Protein AF-A0A9P5YZ44-F1 (afdb_monomer)

Structure (mmCIF, N/CA/C/O backbone):
data_AF-A0A9P5YZ44-F1
#
_entry.id   AF-A0A9P5YZ44-F1
#
loop_
_atom_site.group_PDB
_atom_site.id
_atom_site.type_symbol
_atom_site.label_atom_id
_atom_site.label_alt_id
_atom_site.label_comp_id
_atom_site.label_asym_id
_atom_site.label_entity_id
_atom_site.label_seq_id
_atom_site.pdbx_PDB_ins_code
_atom_site.Cartn_x
_atom_site.Cartn_y
_atom_site.Cartn_z
_atom_site.occupancy
_atom_site.B_iso_or_equiv
_atom_site.auth_seq_id
_atom_site.auth_comp_id
_atom_site.auth_asym_id
_atom_site.auth_atom_id
_atom_site.pdbx_PDB_model_num
ATOM 1 N N . MET A 1 1 ? -18.636 -29.429 44.442 1.00 37.25 1 MET A N 1
ATOM 2 C CA . MET A 1 1 ? -18.149 -28.883 43.157 1.00 37.25 1 MET A CA 1
ATOM 3 C C . MET A 1 1 ? -18.691 -27.466 43.066 1.00 37.25 1 MET A C 1
ATOM 5 O O . MET A 1 1 ? -19.845 -27.295 42.710 1.00 37.25 1 MET A O 1
ATOM 9 N N . SER A 1 2 ? -17.924 -26.499 43.577 1.00 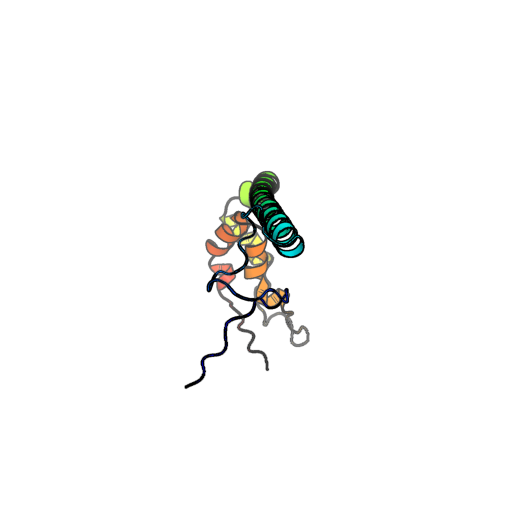36.66 2 SER A N 1
ATOM 10 C CA . SER A 1 2 ? -18.326 -25.092 43.701 1.00 36.66 2 SER A CA 1
ATOM 11 C C . SER A 1 2 ? -17.909 -24.370 42.426 1.00 36.66 2 SER A C 1
ATOM 13 O O . SER A 1 2 ? -16.717 -24.291 42.140 1.00 36.66 2 SER A O 1
ATOM 15 N N . SER A 1 3 ? -18.877 -23.933 41.629 1.00 44.56 3 SER A N 1
ATOM 16 C CA . SER A 1 3 ? -18.642 -23.128 40.433 1.00 44.56 3 SER A CA 1
ATOM 17 C C . SER A 1 3 ? -18.850 -21.665 40.808 1.00 44.56 3 SER A C 1
ATOM 19 O O . SER A 1 3 ? -19.977 -21.257 41.077 1.00 44.56 3 SER A O 1
ATOM 21 N N . ASP A 1 4 ? -17.757 -20.905 40.878 1.00 41.19 4 ASP A N 1
ATOM 22 C CA . ASP A 1 4 ? -17.783 -19.468 41.162 1.00 41.19 4 ASP A CA 1
ATOM 23 C C . ASP A 1 4 ? -18.541 -18.689 40.066 1.00 41.19 4 ASP A C 1
ATOM 25 O O . ASP A 1 4 ? -18.327 -18.946 38.874 1.00 41.19 4 ASP A O 1
ATOM 29 N N . PRO A 1 5 ? -19.403 -17.717 40.427 1.00 50.06 5 PRO A N 1
ATOM 30 C CA . PRO A 1 5 ? -20.145 -16.918 39.458 1.00 50.06 5 PRO A CA 1
ATOM 31 C C . PRO A 1 5 ? -19.220 -15.954 38.699 1.00 50.06 5 PRO A C 1
ATOM 33 O O . PRO A 1 5 ? -18.375 -15.265 39.278 1.00 50.06 5 PRO A O 1
ATOM 36 N N . LYS A 1 6 ? -19.395 -15.887 37.373 1.00 49.69 6 LYS A N 1
ATOM 37 C CA . LYS A 1 6 ? -18.627 -15.020 36.467 1.00 49.69 6 LYS A CA 1
ATOM 38 C C . LYS A 1 6 ? -18.996 -13.551 36.694 1.00 49.69 6 LYS A C 1
ATOM 40 O O . LYS A 1 6 ? -19.921 -13.022 36.091 1.00 49.69 6 LYS A O 1
ATOM 45 N N . ARG A 1 7 ? -18.250 -12.882 37.570 1.00 52.47 7 ARG A N 1
ATOM 46 C CA . ARG A 1 7 ? -18.376 -11.445 37.852 1.00 52.47 7 ARG A CA 1
ATOM 47 C C . ARG A 1 7 ? -17.869 -10.605 36.674 1.00 52.47 7 ARG A C 1
ATOM 49 O O . ARG A 1 7 ? -16.832 -10.920 36.087 1.00 52.47 7 ARG A O 1
ATOM 56 N N . CYS A 1 8 ? -18.553 -9.505 36.354 1.00 52.59 8 CYS A N 1
ATOM 57 C CA . CYS A 1 8 ? -18.011 -8.498 35.441 1.00 52.59 8 CYS A CA 1
ATOM 58 C C . CYS A 1 8 ? -16.738 -7.899 36.058 1.00 52.59 8 CYS A C 1
ATOM 60 O O . CYS A 1 8 ? -16.745 -7.453 37.202 1.00 52.59 8 CYS A O 1
ATOM 62 N N . ARG A 1 9 ? -15.637 -7.874 35.299 1.00 52.72 9 ARG A N 1
ATOM 63 C CA . ARG A 1 9 ? -14.303 -7.488 35.796 1.00 52.72 9 ARG A CA 1
ATOM 64 C C . ARG A 1 9 ? -14.195 -6.019 36.243 1.00 52.72 9 ARG A C 1
ATOM 66 O O . ARG A 1 9 ? -13.184 -5.652 36.830 1.00 52.72 9 ARG A O 1
ATOM 73 N N . TYR A 1 10 ? -15.207 -5.198 35.949 1.00 55.12 10 TYR A N 1
ATOM 74 C CA . TYR A 1 10 ? -15.179 -3.741 36.110 1.00 55.12 10 TYR A CA 1
ATOM 75 C C . TYR A 1 10 ? -16.322 -3.167 36.971 1.00 55.12 10 TYR A C 1
ATOM 77 O O . TYR A 1 10 ? -16.360 -1.953 37.161 1.00 55.12 10 TYR A O 1
ATOM 85 N N . CYS A 1 11 ? -17.241 -3.985 37.509 1.00 56.12 11 CYS A N 1
ATOM 86 C CA . CYS A 1 11 ? -18.248 -3.509 38.468 1.00 56.12 11 CYS A CA 1
ATOM 87 C C . CYS A 1 11 ? -18.614 -4.553 39.543 1.00 56.12 11 CYS A C 1
ATOM 89 O O . CYS A 1 11 ? -18.762 -5.741 39.260 1.00 56.12 11 CYS A O 1
ATOM 91 N N . ASP A 1 12 ? -18.800 -4.092 40.783 1.00 50.44 12 ASP A N 1
ATOM 92 C CA . ASP A 1 12 ? -19.300 -4.874 41.924 1.00 50.44 12 ASP A CA 1
ATOM 93 C C . ASP A 1 12 ? -20.847 -4.969 41.917 1.00 50.44 12 ASP A C 1
ATOM 95 O O . ASP A 1 12 ? -21.505 -4.578 42.877 1.00 50.44 12 ASP A O 1
ATOM 99 N N . TYR A 1 13 ? -21.461 -5.474 40.842 1.00 43.66 13 TYR A N 1
ATOM 100 C CA . TYR A 1 13 ? -22.917 -5.711 40.787 1.00 43.66 13 TYR A CA 1
ATOM 101 C C . TYR A 1 13 ? -23.247 -7.183 41.130 1.00 43.66 13 TYR A C 1
ATOM 103 O O . TYR A 1 13 ? -22.650 -8.071 40.514 1.00 43.66 13 TYR A O 1
ATOM 111 N N . PRO A 1 14 ? -24.140 -7.495 42.095 1.00 50.59 14 PRO A N 1
ATOM 112 C CA . PRO A 1 14 ? -24.625 -8.859 42.344 1.00 50.59 14 PRO A CA 1
ATOM 113 C C . PRO A 1 14 ? -26.110 -9.016 41.888 1.00 50.59 14 PRO A C 1
ATOM 115 O O . PRO A 1 14 ? -26.744 -8.025 41.543 1.00 50.59 14 PRO A O 1
ATOM 118 N N . PRO A 1 15 ? -26.707 -10.225 41.872 1.00 52.78 15 PRO A N 1
ATOM 119 C CA . PRO A 1 15 ? -26.599 -11.187 40.777 1.00 52.78 15 PRO A CA 1
ATOM 120 C C . PRO A 1 15 ? -27.962 -11.874 40.529 1.00 52.78 15 PRO A C 1
ATOM 122 O O . PRO A 1 15 ? -28.190 -12.982 41.005 1.00 52.78 15 PRO A O 1
ATOM 125 N N . GLU A 1 16 ? -28.891 -11.246 39.814 1.00 44.50 16 GLU A N 1
ATOM 126 C CA . GLU A 1 16 ? -30.112 -11.936 39.367 1.00 44.50 16 GLU A CA 1
ATOM 127 C C . GLU A 1 16 ? -30.010 -12.226 37.873 1.00 44.50 16 GLU A C 1
ATOM 129 O O . GLU A 1 16 ? -30.616 -11.571 37.032 1.00 44.50 16 GLU A O 1
ATOM 134 N N . GLY A 1 17 ? -29.177 -13.214 37.548 1.00 49.84 17 GLY A N 1
ATOM 135 C CA . GLY A 1 17 ? -29.036 -13.736 36.194 1.00 49.84 17 GLY A CA 1
ATOM 136 C C . GLY A 1 17 ? -27.619 -13.614 35.647 1.00 49.84 17 GLY A C 1
ATOM 137 O O . GLY A 1 17 ? -26.920 -12.629 35.856 1.00 49.84 17 GLY A O 1
ATOM 138 N N . ASP A 1 18 ? -27.212 -14.646 34.915 1.00 47.16 18 ASP A N 1
ATOM 139 C CA . ASP A 1 18 ? -25.918 -14.837 34.240 1.00 47.16 18 ASP A CA 1
ATOM 140 C C . ASP A 1 18 ? -25.634 -13.820 33.106 1.00 47.16 18 ASP A C 1
ATOM 142 O O . ASP A 1 18 ? -24.875 -14.078 32.169 1.00 47.16 18 ASP A O 1
ATOM 146 N N . THR A 1 19 ? -26.276 -12.656 33.128 1.00 55.78 19 THR A N 1
ATOM 147 C CA . THR A 1 19 ? -26.215 -11.682 32.046 1.00 55.78 19 THR A CA 1
ATOM 148 C C . THR A 1 19 ? -25.087 -10.692 32.290 1.00 55.78 19 THR A C 1
ATOM 150 O O . THR A 1 19 ? -25.140 -9.861 33.197 1.00 55.78 19 THR A O 1
ATOM 153 N N . LEU A 1 20 ? -24.060 -10.765 31.438 1.00 61.66 20 LEU A N 1
ATOM 154 C CA . LEU A 1 20 ? -23.109 -9.675 31.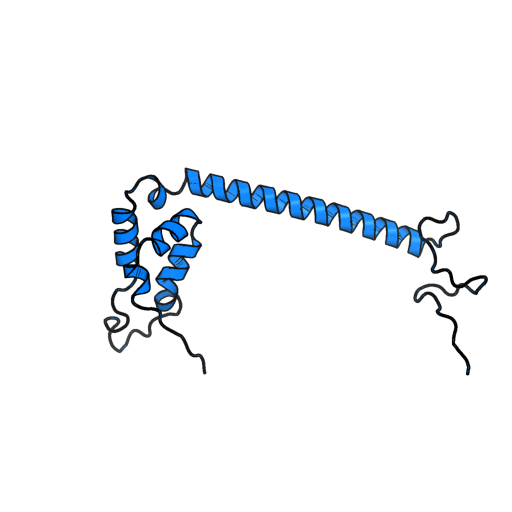216 1.00 61.66 20 LEU A CA 1
ATOM 155 C C . LEU A 1 20 ? -23.882 -8.350 31.083 1.00 61.66 20 LEU A C 1
ATOM 157 O O . LEU A 1 20 ? -24.908 -8.314 30.405 1.00 61.66 20 LEU A O 1
ATOM 161 N N . CYS A 1 21 ? -23.391 -7.275 31.712 1.00 69.69 21 CYS A N 1
ATOM 162 C CA . CYS A 1 21 ? -23.973 -5.936 31.576 1.00 69.69 21 CYS A CA 1
ATOM 163 C C . CYS A 1 21 ? -24.096 -5.591 30.083 1.00 69.69 21 CYS A C 1
ATOM 165 O O . CYS A 1 21 ? -23.079 -5.470 29.396 1.00 69.69 21 CYS A O 1
ATOM 167 N N . ASN A 1 22 ? -25.327 -5.490 29.576 1.00 77.44 22 ASN A N 1
ATOM 168 C CA . ASN A 1 22 ? -25.582 -5.179 28.177 1.00 77.44 22 ASN A CA 1
ATOM 169 C C . ASN A 1 22 ? -25.593 -3.654 27.996 1.00 77.44 22 ASN A C 1
ATOM 171 O O . ASN A 1 22 ? -26.517 -3.016 28.491 1.00 77.44 22 ASN A O 1
ATOM 175 N N . PRO A 1 23 ? -24.632 -3.049 27.280 1.00 76.00 23 PRO A N 1
ATOM 176 C CA . PRO A 1 23 ? -24.545 -1.595 27.143 1.00 76.00 23 PRO A CA 1
ATOM 177 C C . PRO A 1 23 ? -25.720 -0.958 26.385 1.00 76.00 23 PRO A C 1
ATOM 179 O O . PRO A 1 23 ? -25.895 0.253 26.470 1.00 76.00 23 PRO A O 1
ATOM 182 N N . THR A 1 24 ? -26.542 -1.743 25.677 1.00 77.62 24 THR A N 1
ATOM 183 C CA . THR A 1 24 ? -27.768 -1.243 25.030 1.00 77.62 24 THR A CA 1
ATOM 184 C C . THR A 1 24 ? -28.975 -1.184 25.973 1.00 77.62 24 THR A C 1
ATOM 186 O O . THR A 1 24 ? -30.036 -0.716 25.568 1.00 77.62 24 THR A O 1
ATOM 189 N N . ASP A 1 25 ? -28.856 -1.696 27.201 1.00 80.19 25 ASP A N 1
ATOM 190 C CA . ASP A 1 25 ? -29.918 -1.650 28.208 1.00 80.19 25 ASP A CA 1
ATOM 191 C C . ASP A 1 25 ? -30.012 -0.240 28.836 1.00 80.19 25 ASP A C 1
ATOM 193 O O . ASP A 1 25 ? -28.984 0.330 29.227 1.00 80.19 25 ASP A O 1
ATOM 197 N N . PRO A 1 26 ? -31.219 0.340 28.993 1.00 75.25 26 PRO A N 1
ATOM 198 C CA . PRO A 1 26 ? -31.418 1.581 29.744 1.00 75.25 26 PRO A CA 1
ATOM 199 C C . PRO A 1 26 ? -30.767 1.583 31.138 1.00 75.25 26 PRO A C 1
ATOM 201 O O . PRO A 1 26 ? -30.243 2.617 31.563 1.00 75.25 26 PRO A O 1
ATOM 204 N N . ASN A 1 27 ? -30.736 0.431 31.814 1.00 75.44 27 ASN A N 1
ATOM 205 C CA . ASN A 1 27 ? -30.178 0.242 33.155 1.00 75.44 27 ASN A CA 1
ATOM 206 C C . ASN A 1 27 ? -28.684 -0.119 33.164 1.00 75.44 27 ASN A C 1
ATOM 208 O O . ASN A 1 27 ? -28.126 -0.384 34.231 1.00 75.44 27 ASN A O 1
ATOM 212 N N . ALA A 1 28 ? -28.013 -0.130 32.008 1.00 75.31 28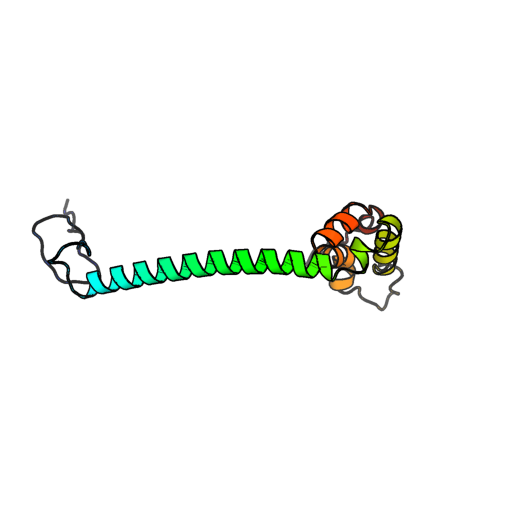 ALA A N 1
ATOM 213 C CA . ALA A 1 28 ? -26.581 -0.390 31.957 1.00 75.31 28 ALA A CA 1
ATOM 214 C C . ALA A 1 28 ? -25.795 0.672 32.738 1.00 75.31 28 ALA A C 1
ATOM 216 O O . ALA A 1 28 ? -26.144 1.859 32.748 1.00 75.31 28 ALA A O 1
ATOM 217 N N . CYS A 1 29 ? -24.710 0.246 33.385 1.00 81.06 29 CYS A N 1
ATOM 218 C CA . CYS A 1 29 ? -23.860 1.169 34.122 1.00 81.06 29 CYS A CA 1
ATOM 219 C C . CYS A 1 29 ? -23.125 2.124 33.169 1.00 81.06 29 CYS A C 1
ATOM 221 O O . CYS A 1 29 ? -22.756 1.762 32.048 1.00 81.06 29 CYS A O 1
ATOM 223 N N . GLU A 1 30 ? -22.872 3.340 33.650 1.00 84.00 30 GLU A N 1
ATOM 224 C CA . GLU A 1 30 ? -22.240 4.410 32.874 1.00 84.00 30 GLU A CA 1
ATOM 225 C C . GLU A 1 30 ? -20.911 3.997 32.204 1.00 84.00 30 GLU A C 1
ATOM 227 O O . GLU A 1 30 ? -20.732 4.278 31.018 1.00 84.00 30 GLU A O 1
ATOM 232 N N . PRO A 1 31 ? -19.990 3.260 32.866 1.00 84.00 31 PRO A N 1
ATOM 233 C CA . PRO A 1 31 ? -18.753 2.822 32.219 1.00 84.00 31 PRO A CA 1
ATOM 234 C C . PRO A 1 31 ? -18.975 1.871 31.036 1.00 84.00 31 PRO A C 1
ATOM 236 O O . PRO A 1 31 ? -18.252 1.964 30.047 1.00 84.00 31 PRO A O 1
ATOM 239 N N . CYS A 1 32 ? -19.962 0.968 31.112 1.00 82.50 32 CYS A N 1
ATOM 240 C CA . CYS A 1 32 ? -20.276 0.046 30.017 1.00 82.50 32 CYS A CA 1
ATOM 241 C C . CYS A 1 32 ? -20.896 0.782 28.825 1.00 82.50 32 CYS A C 1
ATOM 243 O O . CYS A 1 32 ? -20.522 0.492 27.690 1.00 82.50 32 CYS A O 1
ATOM 245 N N . LYS A 1 33 ? -21.782 1.757 29.074 1.00 85.81 33 LYS A N 1
ATOM 246 C CA . LYS A 1 33 ? -22.341 2.626 28.025 1.00 85.81 33 LYS A CA 1
ATOM 247 C C . LYS A 1 33 ? -21.236 3.405 27.315 1.00 85.81 33 LYS A C 1
ATOM 249 O O . LYS A 1 33 ? -21.087 3.301 26.102 1.00 85.81 33 LYS A O 1
ATOM 254 N N . ARG A 1 34 ? -20.374 4.071 28.087 1.00 90.31 34 ARG A N 1
ATOM 255 C CA . ARG A 1 34 ? -19.255 4.849 27.547 1.00 90.31 34 ARG A CA 1
ATOM 256 C C . ARG A 1 34 ? -18.239 3.993 26.790 1.00 90.31 34 ARG A C 1
ATOM 258 O O . ARG A 1 34 ? -17.705 4.430 25.775 1.00 90.31 34 ARG A O 1
ATOM 265 N N . LEU A 1 35 ? -17.951 2.780 27.268 1.00 87.50 35 LEU A N 1
ATOM 266 C CA . LEU A 1 35 ? -17.063 1.860 26.557 1.00 87.50 35 LEU A CA 1
ATOM 267 C C . LEU A 1 35 ? -17.660 1.459 25.203 1.00 87.50 35 LEU A C 1
ATOM 269 O O . LEU A 1 35 ? -16.952 1.509 24.204 1.00 87.50 35 LEU A O 1
ATOM 273 N N . PHE A 1 36 ? -18.950 1.122 25.163 1.00 89.56 36 PHE A N 1
ATOM 274 C CA . PHE A 1 36 ? -19.648 0.779 23.924 1.00 89.56 36 PHE A CA 1
ATOM 275 C C . PHE A 1 36 ? -19.647 1.936 22.916 1.00 89.56 36 PHE A C 1
ATOM 277 O O . PHE A 1 36 ? -19.389 1.719 21.733 1.00 89.56 36 PHE A O 1
ATOM 284 N N . GLU A 1 37 ? -19.871 3.165 23.382 1.00 93.62 37 GLU A N 1
ATOM 285 C CA . GLU A 1 37 ? -19.785 4.374 22.553 1.00 93.62 37 GLU A CA 1
ATOM 286 C C . GLU A 1 37 ? -18.381 4.562 21.961 1.00 93.62 37 GLU A C 1
ATOM 288 O O . GLU A 1 37 ? -18.238 4.727 20.750 1.00 93.62 37 GLU A O 1
ATOM 293 N N . ILE A 1 38 ? -17.332 4.459 22.787 1.00 96.19 38 ILE A N 1
ATOM 294 C CA . ILE A 1 38 ? -15.940 4.574 22.325 1.00 96.19 38 ILE A CA 1
ATOM 295 C C . ILE A 1 38 ? -15.589 3.443 21.352 1.00 96.19 38 ILE A C 1
ATOM 297 O O . ILE A 1 38 ? -14.912 3.673 20.353 1.00 96.19 38 ILE A O 1
ATOM 301 N N . GLU A 1 39 ? -16.028 2.210 21.605 1.00 95.12 39 GLU A N 1
ATOM 302 C CA . GLU A 1 39 ? -15.789 1.085 20.697 1.00 95.12 39 GLU A CA 1
ATOM 303 C C . GLU A 1 39 ? -16.478 1.284 19.341 1.00 95.12 39 GLU A C 1
ATOM 305 O O . GLU A 1 39 ? -15.893 0.957 18.301 1.00 95.12 39 GLU A O 1
ATOM 310 N N . ALA A 1 40 ? -17.687 1.854 19.336 1.00 96.19 40 ALA A N 1
ATOM 311 C CA . ALA A 1 40 ? -18.391 2.226 18.116 1.00 96.19 40 ALA A CA 1
ATOM 312 C C . ALA A 1 40 ? -17.633 3.316 17.339 1.00 96.19 40 ALA A C 1
ATOM 314 O O . ALA A 1 40 ? -17.399 3.152 16.139 1.00 96.19 40 ALA A O 1
ATOM 315 N N . GLU A 1 41 ? -17.161 4.362 18.021 1.00 98.12 41 GLU A N 1
ATOM 316 C CA . GLU A 1 41 ? -16.359 5.432 17.416 1.00 98.12 41 GLU A CA 1
ATOM 317 C C . GLU A 1 41 ? -15.030 4.896 16.852 1.00 98.12 41 GLU A C 1
ATOM 319 O O . GLU A 1 41 ? -14.672 5.147 15.700 1.00 98.12 41 GLU A O 1
ATOM 324 N N . VAL A 1 42 ? -14.313 4.065 17.617 1.00 98.25 42 VAL A N 1
ATOM 325 C CA . VAL A 1 42 ? -13.073 3.411 17.170 1.00 98.25 42 VAL A CA 1
ATOM 326 C C . VAL A 1 42 ? -13.320 2.574 15.918 1.00 98.25 42 VAL A C 1
ATOM 328 O O . VAL A 1 42 ? -12.485 2.558 15.007 1.00 98.25 42 VAL A O 1
ATOM 331 N N . LYS A 1 43 ? -14.449 1.863 15.850 1.00 98.19 43 LYS A N 1
ATOM 332 C CA . LYS A 1 43 ? -14.824 1.081 14.670 1.00 98.19 4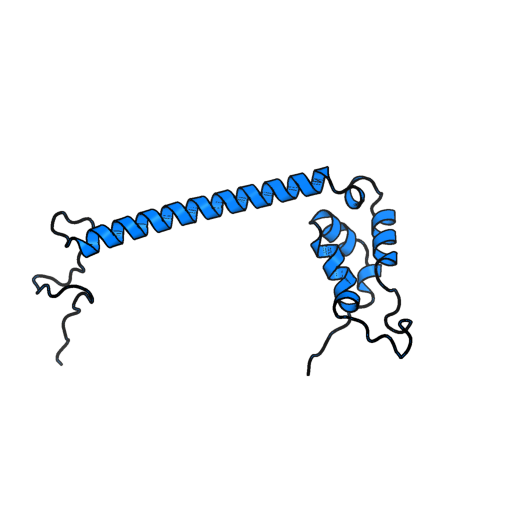3 LYS A CA 1
ATOM 333 C C . LYS A 1 43 ? -15.046 1.983 13.455 1.00 98.19 43 LYS A C 1
ATOM 335 O O . LYS A 1 43 ? -14.510 1.679 12.390 1.00 98.19 43 LYS A O 1
ATOM 340 N N . GLU A 1 44 ? -15.775 3.083 13.608 1.00 98.44 44 GLU A N 1
ATOM 341 C CA . GLU A 1 44 ? -16.038 4.040 12.528 1.00 98.44 44 GLU A CA 1
ATOM 342 C C . GLU A 1 44 ? -14.752 4.702 12.009 1.00 98.44 44 GLU A C 1
ATOM 344 O O . GLU A 1 44 ? -14.497 4.726 10.800 1.00 98.44 44 GLU A O 1
ATOM 349 N N . ILE A 1 45 ? -13.877 5.153 12.913 1.00 98.56 45 ILE A N 1
A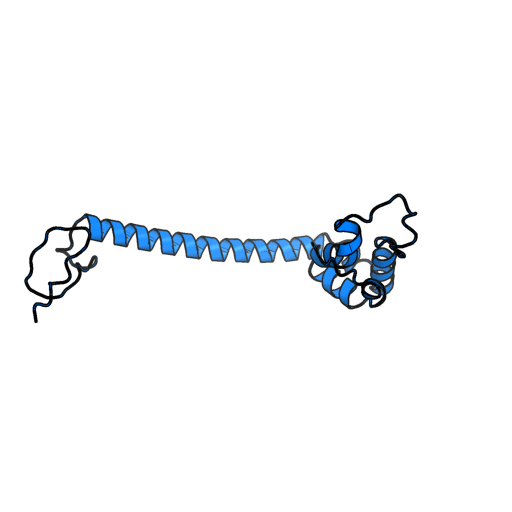TOM 350 C CA . ILE A 1 45 ? -12.576 5.733 12.553 1.00 98.56 45 ILE A CA 1
ATOM 351 C C . ILE A 1 45 ? -11.726 4.714 11.789 1.00 98.56 45 ILE A C 1
ATOM 353 O O . ILE A 1 45 ? -11.116 5.047 10.771 1.00 98.56 45 ILE A O 1
ATOM 357 N N . ARG A 1 46 ? -11.696 3.451 12.235 1.00 98.44 46 ARG A N 1
ATOM 358 C CA . ARG A 1 46 ? -10.965 2.380 11.538 1.00 98.44 46 ARG A CA 1
ATOM 359 C C . ARG A 1 46 ? -11.505 2.134 10.133 1.00 98.44 46 ARG A C 1
ATOM 361 O O . ARG A 1 46 ? -10.705 1.955 9.218 1.00 98.44 46 ARG A O 1
ATOM 368 N N . MET A 1 47 ? -12.826 2.139 9.947 1.00 98.38 47 MET A N 1
ATOM 369 C CA . MET A 1 47 ? -13.436 2.006 8.618 1.00 98.38 47 MET A CA 1
ATOM 370 C C . MET A 1 47 ? -13.027 3.168 7.709 1.00 98.38 47 MET A C 1
ATOM 372 O O . MET A 1 47 ? -12.517 2.943 6.613 1.00 98.38 47 MET A O 1
ATOM 376 N N . THR A 1 48 ? -13.132 4.397 8.214 1.00 98.44 48 THR A N 1
ATOM 377 C CA . THR A 1 48 ? -12.717 5.608 7.494 1.00 98.44 48 THR A CA 1
ATOM 378 C C . THR A 1 48 ? -11.240 5.555 7.097 1.00 98.44 48 THR A C 1
ATOM 380 O O . THR A 1 48 ? -10.879 5.894 5.970 1.00 98.44 48 THR A O 1
ATOM 383 N N . LEU A 1 49 ? -10.369 5.090 7.999 1.00 98.56 49 LEU A N 1
ATOM 384 C CA . LEU A 1 49 ? -8.942 4.927 7.731 1.00 98.56 49 LEU A CA 1
ATOM 385 C C . LEU A 1 49 ? -8.683 3.914 6.608 1.00 98.56 49 LEU A C 1
ATOM 387 O O . LEU A 1 49 ? -7.868 4.182 5.727 1.00 98.56 49 LEU A O 1
ATOM 391 N N . VAL A 1 50 ? -9.379 2.772 6.617 1.00 98.50 50 VAL A N 1
ATOM 392 C CA . VAL A 1 50 ? -9.272 1.758 5.555 1.00 98.50 50 VAL A CA 1
ATOM 393 C C . VAL A 1 50 ? -9.679 2.340 4.202 1.00 98.50 50 VAL A C 1
ATOM 395 O O . VAL A 1 50 ? -8.966 2.147 3.213 1.00 98.50 50 VAL A O 1
ATOM 398 N N . ASP A 1 51 ? -10.781 3.084 4.152 1.00 98.38 51 ASP A N 1
ATOM 399 C CA . ASP A 1 51 ? -11.261 3.699 2.915 1.00 98.38 51 ASP A CA 1
ATOM 400 C C . ASP A 1 51 ? -10.292 4.765 2.395 1.00 98.38 51 ASP A C 1
ATOM 402 O O . ASP A 1 51 ? -9.960 4.782 1.206 1.00 98.38 51 ASP A O 1
ATOM 406 N N . LYS A 1 52 ? -9.757 5.607 3.287 1.00 98.38 52 LYS A N 1
ATOM 407 C CA . LYS A 1 52 ? -8.763 6.623 2.922 1.00 98.38 52 LYS A CA 1
ATOM 408 C C . LYS A 1 52 ? -7.438 6.018 2.483 1.00 98.38 52 LYS A C 1
ATOM 410 O O . LYS A 1 52 ? -6.839 6.515 1.530 1.00 98.38 52 LYS A O 1
ATOM 415 N N . GLU A 1 53 ? -6.993 4.925 3.097 1.00 98.31 53 GLU A N 1
ATOM 416 C CA . GLU A 1 53 ? -5.793 4.226 2.636 1.00 98.31 53 GLU A CA 1
ATOM 417 C C . GLU A 1 53 ? -6.024 3.596 1.256 1.00 98.31 53 GLU A C 1
ATOM 419 O O . GLU A 1 53 ? -5.159 3.695 0.387 1.00 98.31 53 GLU A O 1
ATOM 424 N N . ARG A 1 54 ? -7.209 3.031 0.991 1.00 97.69 54 ARG A N 1
ATOM 425 C CA . ARG A 1 54 ? -7.566 2.532 -0.347 1.00 97.69 54 ARG A CA 1
ATOM 426 C C . ARG A 1 54 ? -7.546 3.648 -1.392 1.00 97.69 54 ARG A C 1
ATOM 428 O O . ARG A 1 54 ? -6.962 3.474 -2.462 1.00 97.69 54 ARG A O 1
ATOM 435 N N . GLU A 1 55 ? -8.155 4.791 -1.084 1.00 97.94 55 GLU A N 1
ATOM 436 C CA . GLU A 1 55 ? -8.148 5.976 -1.949 1.00 97.94 55 GLU A CA 1
ATOM 437 C C . GLU A 1 55 ? -6.714 6.447 -2.227 1.00 97.94 55 GLU A C 1
ATOM 439 O O . GLU A 1 55 ? -6.328 6.647 -3.381 1.00 97.94 55 GLU A O 1
ATOM 444 N N . ARG A 1 56 ? -5.880 6.517 -1.185 1.00 97.31 56 ARG A N 1
ATOM 445 C CA . ARG A 1 56 ? -4.462 6.862 -1.294 1.00 97.31 56 ARG A CA 1
ATOM 446 C C . ARG A 1 56 ? -3.697 5.907 -2.207 1.00 97.31 56 ARG A C 1
ATOM 448 O O . ARG A 1 56 ? -2.921 6.372 -3.041 1.00 97.31 56 ARG A O 1
ATOM 455 N N . GLN A 1 57 ? -3.884 4.594 -2.072 1.00 93.56 57 GLN A N 1
ATOM 456 C CA . GLN A 1 57 ? -3.208 3.612 -2.930 1.00 93.56 57 GLN A CA 1
ATOM 457 C C . GLN A 1 57 ? -3.629 3.757 -4.397 1.00 93.56 57 GLN A C 1
ATOM 459 O O . GLN A 1 57 ? -2.778 3.738 -5.287 1.00 93.56 57 GLN A O 1
ATOM 464 N N . LYS A 1 58 ? -4.921 3.991 -4.654 1.00 94.00 58 LYS A N 1
ATOM 465 C CA . LYS A 1 58 ? -5.428 4.262 -6.005 1.00 94.00 58 LYS A CA 1
ATOM 466 C C . LYS A 1 58 ? -4.782 5.512 -6.608 1.00 94.00 58 LYS A C 1
ATOM 468 O O . LYS A 1 58 ? -4.279 5.456 -7.727 1.00 94.00 58 LYS A O 1
ATOM 473 N N . LEU A 1 59 ? -4.747 6.614 -5.859 1.00 95.00 59 LEU A N 1
ATOM 474 C CA . LEU A 1 59 ? -4.131 7.864 -6.311 1.00 95.00 59 LEU A CA 1
ATOM 475 C C . LEU A 1 59 ? -2.633 7.700 -6.576 1.00 95.00 59 LEU A C 1
ATOM 477 O O . LEU A 1 59 ? -2.133 8.197 -7.579 1.00 95.00 59 LEU A O 1
ATOM 481 N N . LYS A 1 60 ? -1.912 6.948 -5.737 1.00 90.38 60 LYS A N 1
ATOM 482 C CA . LYS A 1 60 ? -0.501 6.626 -5.989 1.00 90.38 60 LYS A CA 1
ATOM 483 C C . LYS A 1 60 ? -0.289 5.873 -7.302 1.00 90.38 60 LYS A C 1
ATOM 485 O O . LYS A 1 60 ? 0.666 6.185 -8.005 1.00 90.38 60 LYS A O 1
ATOM 490 N N . SER A 1 61 ? -1.162 4.921 -7.645 1.00 86.19 61 SER A N 1
ATOM 491 C CA . SER A 1 61 ? -1.098 4.235 -8.947 1.00 86.19 61 SER A CA 1
ATOM 492 C C . SER A 1 61 ? -1.254 5.223 -10.098 1.00 86.19 61 SER A C 1
ATOM 494 O O . SER A 1 61 ? -0.434 5.230 -11.006 1.00 86.19 61 SER A O 1
ATOM 496 N N . GLN A 1 62 ? -2.235 6.123 -10.011 1.00 88.62 62 GLN A N 1
ATOM 497 C CA . GLN A 1 62 ? -2.482 7.137 -11.041 1.00 88.62 62 GLN A CA 1
ATOM 498 C C . GLN A 1 62 ? -1.313 8.118 -11.183 1.00 88.62 62 GLN A C 1
ATOM 500 O O . GLN A 1 62 ? -0.909 8.444 -12.297 1.00 88.62 62 GLN A O 1
ATOM 505 N N . VAL A 1 63 ? -0.729 8.555 -10.063 1.00 88.62 63 VAL A N 1
ATOM 506 C CA . VAL A 1 63 ? 0.487 9.380 -10.070 1.00 88.62 63 VAL A CA 1
ATOM 507 C C . VAL A 1 63 ? 1.624 8.626 -10.752 1.00 88.62 63 VAL A C 1
ATOM 509 O O . VAL A 1 63 ? 2.285 9.187 -11.621 1.00 88.62 63 VAL A O 1
ATOM 512 N N . ASN A 1 64 ? 1.833 7.351 -10.418 1.00 85.62 64 ASN A N 1
ATOM 513 C CA . ASN A 1 64 ? 2.853 6.537 -11.070 1.00 85.62 64 ASN A CA 1
ATOM 514 C C . ASN A 1 64 ? 2.595 6.406 -12.578 1.00 85.62 64 ASN A C 1
ATOM 516 O O . ASN A 1 64 ? 3.522 6.597 -13.352 1.00 85.62 64 ASN A O 1
ATOM 520 N N . GLU A 1 65 ? 1.361 6.159 -13.012 1.00 82.25 65 GLU A N 1
ATOM 521 C CA . GLU A 1 65 ? 1.004 6.069 -14.436 1.00 82.25 65 GLU A CA 1
ATOM 522 C C . GLU A 1 65 ? 1.277 7.380 -15.193 1.00 82.25 65 GLU A C 1
ATOM 524 O O . GLU A 1 65 ? 1.810 7.374 -16.301 1.00 82.25 65 GLU A O 1
ATOM 529 N N . GLN A 1 66 ? 0.964 8.527 -14.588 1.00 84.25 66 GLN A N 1
ATOM 530 C CA . GLN A 1 66 ? 1.188 9.833 -15.215 1.00 84.25 66 GLN A CA 1
ATOM 531 C C . GLN A 1 66 ? 2.663 10.257 -15.215 1.00 84.25 66 GLN A C 1
ATOM 533 O O . GLN A 1 66 ? 3.123 10.917 -16.152 1.00 84.25 66 GLN A O 1
ATOM 538 N N . HIS A 1 67 ? 3.411 9.902 -14.168 1.00 82.88 67 HIS A N 1
ATOM 539 C CA . HIS A 1 67 ? 4.782 10.366 -13.957 1.00 82.88 67 HIS A CA 1
ATOM 540 C C . HIS A 1 67 ? 5.865 9.342 -14.331 1.00 82.88 67 HIS A C 1
ATOM 542 O O . HIS A 1 67 ? 7.040 9.720 -14.392 1.00 82.88 67 HIS A O 1
ATOM 548 N N . ASP A 1 68 ? 5.521 8.087 -14.639 1.00 81.75 68 ASP A N 1
ATOM 549 C CA . ASP A 1 68 ? 6.481 7.069 -15.073 1.00 81.75 68 ASP A CA 1
ATOM 550 C C . ASP A 1 68 ? 6.913 7.290 -16.528 1.00 81.75 68 ASP A C 1
ATOM 552 O O . ASP A 1 68 ? 6.397 6.726 -17.496 1.00 81.75 68 ASP A O 1
ATOM 556 N N . LYS A 1 69 ? 7.923 8.146 -16.675 1.00 77.75 69 LYS A N 1
ATOM 557 C CA . LYS A 1 69 ? 8.543 8.458 -17.963 1.00 77.75 69 LYS A CA 1
ATOM 558 C C . LYS A 1 69 ? 9.281 7.266 -18.569 1.00 77.75 69 LYS A C 1
ATOM 560 O O . LYS A 1 69 ? 9.466 7.265 -19.780 1.00 77.75 69 LYS A O 1
ATOM 565 N N . LEU A 1 70 ? 9.719 6.293 -17.768 1.00 78.69 70 LEU A N 1
ATOM 566 C CA . LEU A 1 70 ? 10.508 5.162 -18.255 1.00 78.69 70 LEU A CA 1
ATOM 567 C C . LEU A 1 70 ? 9.603 4.011 -18.698 1.00 78.69 70 LEU A C 1
ATOM 569 O O . LEU A 1 70 ? 9.741 3.535 -19.820 1.00 78.69 70 LEU A O 1
ATOM 573 N N . GLY A 1 71 ? 8.633 3.613 -17.875 1.00 75.31 71 GLY A N 1
ATOM 574 C CA . GLY A 1 71 ? 7.770 2.468 -18.161 1.00 75.31 71 GLY A CA 1
ATOM 575 C C . 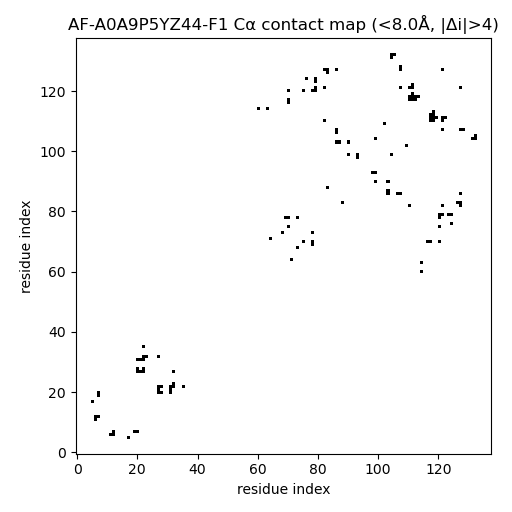GLY A 1 71 ? 6.674 2.713 -19.202 1.00 75.31 71 GLY A C 1
ATOM 576 O O . GLY A 1 71 ? 6.210 1.744 -19.814 1.00 75.31 71 GLY A O 1
ATOM 577 N N . HIS A 1 72 ? 6.266 3.971 -19.429 1.00 78.56 72 HIS A N 1
ATOM 578 C CA . HIS A 1 72 ? 5.228 4.315 -20.416 1.00 78.56 72 HIS A CA 1
ATOM 579 C C . HIS A 1 72 ? 5.748 4.904 -21.730 1.00 78.56 72 HIS A C 1
ATOM 581 O O . HIS A 1 72 ? 5.048 4.811 -22.735 1.00 78.56 72 HIS A O 1
ATOM 587 N N . ARG A 1 73 ? 6.936 5.525 -21.758 1.00 84.12 73 ARG A N 1
ATOM 588 C CA . ARG A 1 73 ? 7.432 6.210 -22.972 1.00 84.12 73 ARG A CA 1
ATOM 589 C C . ARG A 1 73 ? 8.473 5.418 -23.750 1.00 84.12 73 ARG A C 1
ATOM 591 O O . ARG A 1 73 ? 8.761 5.777 -24.888 1.00 84.12 73 ARG A O 1
ATOM 598 N N . LEU A 1 74 ? 9.053 4.384 -23.146 1.00 88.56 74 LEU A N 1
ATOM 599 C CA . LEU A 1 74 ? 10.057 3.546 -23.789 1.00 88.56 74 LEU A CA 1
ATOM 600 C C . LEU A 1 74 ? 9.453 2.195 -24.185 1.00 88.56 74 LEU A C 1
ATOM 602 O O . LEU A 1 74 ? 8.624 1.659 -23.443 1.00 88.56 74 LEU A O 1
ATOM 606 N N . PRO A 1 75 ? 9.895 1.611 -25.312 1.00 90.69 75 PRO A N 1
ATOM 607 C CA . PRO A 1 75 ? 9.650 0.204 -25.588 1.00 90.69 75 PRO A CA 1
ATOM 608 C C . PRO A 1 75 ? 10.170 -0.670 -24.435 1.00 90.69 75 PRO A C 1
ATOM 610 O O . PRO A 1 75 ? 11.201 -0.334 -23.832 1.00 90.69 75 PRO A O 1
ATOM 613 N N . PRO A 1 76 ? 9.487 -1.783 -24.118 1.00 89.06 76 PRO A N 1
ATOM 614 C CA . PRO A 1 76 ? 9.852 -2.647 -22.999 1.00 89.06 76 PRO A CA 1
ATOM 615 C C . PRO A 1 76 ? 11.289 -3.177 -23.102 1.00 89.06 76 PRO A C 1
ATOM 617 O O . PRO A 1 76 ? 11.956 -3.315 -22.082 1.00 89.06 76 PRO A O 1
ATOM 620 N N . GLU A 1 77 ? 11.807 -3.383 -24.313 1.00 92.31 77 GLU A N 1
ATOM 621 C CA . GLU A 1 77 ? 13.181 -3.824 -24.565 1.00 92.31 77 GLU A CA 1
ATOM 622 C C . GLU A 1 77 ? 14.205 -2.762 -24.147 1.00 92.31 77 GLU A C 1
ATOM 624 O O . GLU A 1 77 ? 15.241 -3.083 -23.566 1.00 92.31 77 GLU A O 1
ATOM 629 N N . ILE A 1 78 ? 13.910 -1.484 -24.407 1.00 93.19 78 ILE A N 1
ATOM 630 C CA . ILE A 1 78 ? 14.789 -0.366 -24.044 1.00 93.19 78 ILE A CA 1
ATOM 631 C C . ILE A 1 78 ? 14.760 -0.145 -22.533 1.00 93.19 78 ILE A C 1
ATOM 633 O O . ILE A 1 78 ? 15.813 0.002 -21.917 1.00 93.19 78 ILE A O 1
ATOM 637 N N . ALA A 1 79 ? 13.572 -0.171 -21.923 1.00 92.31 79 ALA A N 1
ATOM 638 C CA . ALA A 1 79 ? 13.433 -0.075 -20.472 1.00 92.31 79 ALA A CA 1
ATOM 639 C C . ALA A 1 79 ? 14.147 -1.238 -19.758 1.00 92.31 79 ALA A C 1
ATOM 641 O O . ALA A 1 79 ? 14.920 -1.006 -18.829 1.00 92.31 79 ALA A O 1
ATOM 642 N N . GLY A 1 80 ? 13.968 -2.470 -20.245 1.00 91.38 80 GLY A N 1
ATOM 643 C CA . GLY A 1 80 ? 14.676 -3.649 -19.749 1.00 91.38 80 GLY A CA 1
ATOM 644 C C . GLY A 1 80 ? 16.191 -3.511 -19.891 1.00 91.38 80 GLY A C 1
ATOM 645 O O . GLY A 1 80 ? 16.927 -3.794 -18.946 1.00 91.38 80 GLY A O 1
ATOM 646 N N . LYS A 1 81 ? 16.673 -2.972 -21.019 1.00 91.62 81 LYS A N 1
ATOM 647 C CA . LYS A 1 81 ? 18.107 -2.735 -21.209 1.00 91.62 81 LYS A CA 1
ATOM 648 C C . LYS A 1 81 ? 18.668 -1.688 -20.250 1.00 91.62 81 LYS A C 1
ATOM 650 O O . LYS A 1 81 ? 19.776 -1.861 -19.750 1.00 91.62 81 LYS A O 1
ATOM 655 N N . ILE A 1 82 ? 17.915 -0.628 -19.965 1.00 90.62 82 ILE A N 1
ATOM 656 C CA . ILE A 1 82 ? 18.288 0.360 -18.945 1.00 90.62 82 ILE A CA 1
ATOM 657 C C . ILE A 1 82 ? 18.375 -0.315 -17.575 1.00 90.62 82 ILE A C 1
ATOM 659 O O . ILE A 1 82 ? 19.365 -0.125 -1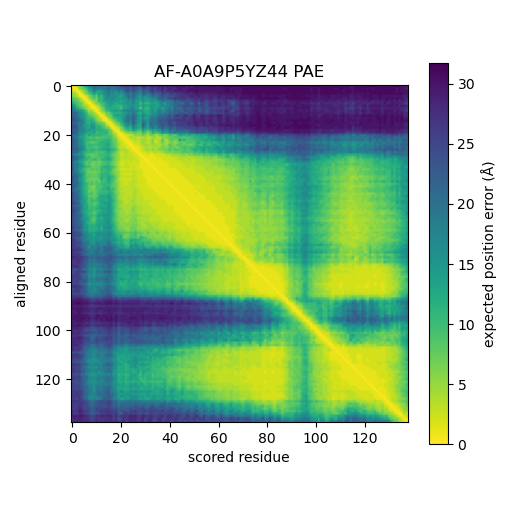6.875 1.00 90.62 82 ILE A O 1
ATOM 663 N N . PHE A 1 83 ? 17.393 -1.146 -17.214 1.00 91.12 83 PHE A N 1
ATOM 664 C CA . PHE A 1 83 ? 17.427 -1.888 -15.954 1.00 91.12 83 PHE A CA 1
ATOM 665 C C . PHE A 1 83 ? 18.664 -2.784 -15.859 1.00 91.12 83 PHE A C 1
ATOM 667 O O . PHE A 1 83 ? 19.319 -2.775 -14.824 1.00 91.12 83 PHE A O 1
ATOM 674 N N . GLU A 1 84 ? 19.038 -3.486 -16.934 1.00 87.88 84 GLU A N 1
ATOM 675 C CA . GLU A 1 84 ? 20.264 -4.298 -16.964 1.00 87.88 84 GLU A CA 1
ATOM 676 C C . GLU A 1 84 ? 21.516 -3.463 -16.694 1.00 87.88 84 GLU A C 1
ATOM 678 O O . GLU A 1 84 ? 22.412 -3.925 -15.999 1.00 87.88 84 GLU A O 1
ATOM 683 N N . LEU A 1 85 ? 21.582 -2.238 -17.223 1.00 85.81 85 LEU A N 1
ATOM 684 C CA . LEU A 1 85 ? 22.714 -1.332 -17.015 1.00 85.81 85 LEU A CA 1
ATOM 685 C C . LEU A 1 85 ? 22.746 -0.734 -15.602 1.00 85.81 85 LEU A C 1
ATOM 687 O O . LEU A 1 85 ? 23.812 -0.368 -15.114 1.00 85.81 85 LEU A O 1
ATOM 691 N N . CYS A 1 86 ? 21.591 -0.623 -14.942 1.00 83.19 86 CYS A N 1
ATOM 692 C CA . CYS A 1 86 ? 21.497 -0.167 -13.555 1.00 83.19 86 CYS A CA 1
ATOM 693 C C . CYS A 1 86 ? 21.895 -1.249 -12.543 1.00 83.19 86 CYS A C 1
ATOM 695 O O . CYS A 1 86 ? 22.163 -0.926 -11.385 1.00 83.19 86 CYS A O 1
ATOM 697 N N . ILE A 1 87 ? 21.920 -2.517 -12.957 1.00 78.50 87 ILE A N 1
ATOM 698 C CA . ILE A 1 87 ? 22.353 -3.629 -12.119 1.00 78.50 87 ILE A CA 1
ATOM 699 C C . ILE A 1 87 ? 23.830 -3.904 -12.421 1.00 78.50 87 ILE A C 1
ATOM 701 O O . ILE A 1 87 ? 24.199 -4.079 -13.580 1.00 78.50 87 ILE A O 1
ATOM 705 N N . PRO A 1 88 ? 24.704 -3.975 -11.407 1.00 69.31 88 PRO A N 1
ATOM 706 C CA . PRO A 1 88 ? 26.090 -4.359 -11.631 1.00 69.31 88 PRO A CA 1
ATOM 707 C C . PRO A 1 88 ? 26.133 -5.789 -12.182 1.00 69.31 88 PRO A C 1
ATOM 709 O O . PRO A 1 88 ? 25.799 -6.745 -11.486 1.00 69.31 88 PRO A O 1
ATOM 712 N N . GLY A 1 89 ? 26.521 -5.917 -13.454 1.00 61.66 89 GLY A N 1
ATOM 713 C CA . GLY A 1 89 ? 26.428 -7.161 -14.228 1.00 61.66 89 GLY A CA 1
ATOM 714 C C . GLY A 1 89 ? 27.320 -8.299 -13.734 1.00 61.66 89 GLY A C 1
ATOM 715 O O . GLY A 1 89 ? 27.115 -9.447 -14.118 1.00 61.66 89 GLY A O 1
ATOM 716 N N . ASN A 1 90 ? 28.283 -8.003 -12.863 1.00 58.19 90 ASN A N 1
ATOM 717 C CA . ASN A 1 90 ? 29.145 -8.997 -12.259 1.00 58.19 90 ASN A CA 1
ATOM 718 C C . ASN A 1 90 ? 29.508 -8.565 -10.833 1.00 58.19 90 ASN A C 1
ATOM 720 O O . ASN A 1 90 ? 30.321 -7.668 -10.617 1.00 58.19 90 ASN A O 1
ATOM 724 N N . LEU A 1 91 ? 28.910 -9.225 -9.840 1.00 57.38 91 LEU A N 1
ATOM 725 C CA . LEU A 1 91 ? 29.284 -9.053 -8.433 1.00 57.38 91 LEU A CA 1
ATOM 726 C C . LEU A 1 91 ? 30.756 -9.428 -8.176 1.00 57.38 91 LEU A C 1
ATOM 728 O O . LEU A 1 91 ? 31.297 -9.021 -7.154 1.00 57.38 91 LEU A O 1
ATOM 732 N N . PHE A 1 92 ? 31.395 -10.162 -9.098 1.00 53.00 92 PHE A N 1
ATOM 733 C CA . PHE A 1 92 ? 32.821 -10.492 -9.080 1.00 53.00 92 PHE A CA 1
ATOM 734 C C . PHE A 1 92 ? 33.718 -9.434 -9.760 1.00 53.00 92 PHE A C 1
ATOM 736 O O . PHE A 1 92 ? 34.924 -9.470 -9.539 1.00 53.00 92 PHE A O 1
ATOM 743 N N . ASP A 1 93 ? 33.166 -8.481 -10.532 1.00 53.25 93 ASP A N 1
ATOM 744 C CA . ASP A 1 93 ? 33.922 -7.328 -11.081 1.00 53.25 93 ASP A CA 1
ATOM 745 C C . ASP A 1 93 ? 33.971 -6.142 -10.109 1.00 53.25 93 ASP A C 1
ATOM 747 O O . ASP A 1 93 ? 34.758 -5.208 -10.288 1.00 53.25 93 ASP A O 1
ATOM 751 N N . LEU A 1 94 ? 33.162 -6.177 -9.044 1.00 58.69 94 LEU A N 1
ATOM 752 C CA . LEU A 1 94 ? 33.426 -5.391 -7.845 1.00 58.69 94 LEU A CA 1
ATOM 753 C C . LEU A 1 94 ? 34.724 -5.953 -7.270 1.00 58.69 94 LEU A C 1
ATOM 755 O O . LEU A 1 94 ? 34.704 -6.961 -6.569 1.00 58.69 94 LEU A O 1
ATOM 759 N N . GLY A 1 95 ? 35.854 -5.361 -7.672 1.00 53.34 95 GLY A N 1
ATOM 760 C CA . GLY A 1 95 ? 37.188 -5.851 -7.341 1.00 53.34 95 GLY A CA 1
ATOM 761 C C . GLY A 1 95 ? 37.309 -6.204 -5.861 1.00 53.34 95 GLY A C 1
ATOM 762 O O . GLY A 1 95 ? 36.578 -5.666 -5.040 1.00 53.34 95 GLY A O 1
ATOM 763 N N . TYR A 1 96 ? 38.251 -7.084 -5.521 1.00 52.22 96 TYR A N 1
ATOM 764 C CA . TYR A 1 96 ? 38.443 -7.753 -4.218 1.00 52.22 96 TYR A CA 1
ATOM 765 C C . TYR A 1 96 ? 38.277 -6.885 -2.938 1.00 52.22 96 TYR A C 1
ATOM 767 O O . TYR A 1 96 ? 38.105 -7.415 -1.843 1.00 52.22 96 TYR A O 1
ATOM 775 N N . TYR A 1 97 ? 38.307 -5.555 -3.063 1.00 52.94 97 TYR A N 1
ATOM 776 C CA . TYR A 1 97 ? 38.136 -4.554 -2.005 1.00 52.94 97 TYR A CA 1
ATOM 777 C C . TYR A 1 97 ? 36.724 -3.944 -1.886 1.00 52.94 97 TYR A C 1
ATOM 779 O O . TYR A 1 97 ? 36.433 -3.251 -0.912 1.00 52.94 97 TYR A O 1
ATOM 787 N N . SER A 1 98 ? 35.825 -4.185 -2.839 1.00 58.41 98 SER A N 1
ATOM 788 C CA . SER A 1 98 ? 34.455 -3.676 -2.844 1.00 58.41 98 SER A CA 1
ATOM 789 C C . SER A 1 98 ? 33.502 -4.769 -2.385 1.00 58.41 98 SER A C 1
ATOM 791 O O . SER A 1 98 ? 32.952 -5.518 -3.186 1.00 58.41 98 SER A O 1
ATOM 793 N N . ARG A 1 99 ? 33.281 -4.859 -1.069 1.00 60.94 99 ARG A N 1
ATOM 794 C CA . ARG A 1 99 ? 32.239 -5.734 -0.521 1.00 60.94 99 ARG A CA 1
ATOM 795 C C . ARG A 1 99 ? 30.892 -5.305 -1.123 1.00 60.94 99 ARG A C 1
ATOM 797 O O . ARG A 1 99 ? 30.491 -4.163 -0.883 1.00 60.94 99 ARG A O 1
ATOM 804 N N . PRO A 1 100 ? 30.194 -6.164 -1.886 1.00 61.28 100 PRO A N 1
ATOM 805 C CA . PRO A 1 100 ? 28.928 -5.770 -2.479 1.00 61.28 100 PRO A CA 1
ATOM 806 C C . PRO A 1 100 ? 27.950 -5.421 -1.356 1.00 61.28 100 PRO A C 1
ATOM 808 O O . PRO A 1 100 ? 27.840 -6.144 -0.358 1.00 61.28 100 PRO A O 1
ATOM 811 N N . SER A 1 101 ? 27.284 -4.276 -1.470 1.00 66.50 101 SER A N 1
ATOM 812 C CA . SER A 1 101 ? 26.325 -3.855 -0.457 1.00 66.50 101 SER A CA 1
ATOM 813 C C . SER A 1 101 ? 25.027 -4.654 -0.612 1.00 66.50 101 SER A C 1
ATOM 815 O O . SER A 1 101 ? 24.738 -5.236 -1.661 1.00 66.50 101 SER A O 1
ATOM 817 N N . ARG A 1 102 ? 24.180 -4.651 0.424 1.00 65.00 102 ARG A N 1
ATOM 818 C CA . ARG A 1 102 ? 22.841 -5.260 0.342 1.00 65.00 102 ARG A CA 1
ATOM 819 C C . ARG A 1 102 ? 22.022 -4.688 -0.828 1.00 65.00 102 ARG A C 1
ATOM 821 O O . ARG A 1 102 ? 21.257 -5.422 -1.441 1.00 65.00 102 ARG A O 1
ATOM 828 N N . SER A 1 103 ? 22.206 -3.410 -1.179 1.00 64.75 103 SER A N 1
ATOM 829 C CA . SER A 1 103 ? 21.513 -2.804 -2.324 1.00 64.75 103 SER A CA 1
ATOM 830 C C . SER A 1 103 ? 21.993 -3.366 -3.664 1.00 64.75 103 SER A C 1
ATOM 832 O O . SER A 1 103 ? 21.179 -3.553 -4.564 1.00 64.75 103 SER A O 1
ATOM 834 N N . THR A 1 104 ? 23.278 -3.706 -3.784 1.00 68.94 104 THR A N 1
ATOM 835 C CA . THR A 1 104 ? 23.842 -4.387 -4.957 1.00 68.94 104 THR A CA 1
ATOM 836 C C . THR A 1 104 ? 23.186 -5.754 -5.166 1.00 68.94 104 THR A C 1
ATOM 838 O O . THR A 1 104 ? 22.772 -6.092 -6.269 1.00 68.94 104 THR A O 1
ATOM 841 N N . PHE A 1 105 ? 23.014 -6.520 -4.088 1.00 67.06 105 PHE A N 1
ATOM 842 C CA . PHE A 1 105 ? 22.412 -7.852 -4.148 1.00 67.06 105 PHE A CA 1
ATOM 843 C C . PHE A 1 105 ? 20.890 -7.832 -4.372 1.00 67.06 105 PHE A C 1
ATOM 845 O O . PHE A 1 105 ? 20.340 -8.725 -5.008 1.00 67.06 105 PHE A O 1
ATOM 852 N N . CYS A 1 106 ? 20.201 -6.796 -3.892 1.00 72.81 106 CYS A N 1
ATOM 853 C CA . CYS A 1 106 ? 18.757 -6.638 -4.064 1.00 72.81 106 CYS A CA 1
ATOM 854 C C . CYS A 1 106 ? 18.379 -5.775 -5.280 1.00 72.81 106 CYS A C 1
ATOM 856 O O . CYS A 1 106 ? 17.223 -5.380 -5.386 1.00 72.81 106 CYS A O 1
ATOM 858 N N . SER A 1 107 ? 19.305 -5.457 -6.192 1.00 78.12 107 SER A N 1
ATOM 859 C CA . SER A 1 107 ? 19.058 -4.489 -7.276 1.00 78.12 107 SER A CA 1
ATOM 860 C C . SER A 1 107 ? 17.846 -4.822 -8.174 1.00 78.12 107 SER A C 1
ATOM 862 O O . SER A 1 107 ? 17.016 -3.927 -8.352 1.00 78.12 107 SER A O 1
ATOM 864 N N . PRO A 1 108 ? 17.630 -6.071 -8.653 1.00 84.69 108 PRO A N 1
ATOM 865 C CA . PRO A 1 108 ? 16.407 -6.413 -9.393 1.00 84.69 108 PRO A CA 1
ATOM 866 C C . PRO A 1 108 ? 15.132 -6.197 -8.561 1.00 84.69 108 PRO A C 1
ATOM 868 O O . PRO A 1 108 ? 14.129 -5.682 -9.055 1.00 84.69 108 PRO A O 1
ATOM 871 N N . LEU A 1 109 ? 15.184 -6.538 -7.268 1.00 86.75 109 LEU A N 1
ATOM 872 C CA . LEU A 1 109 ? 14.062 -6.371 -6.343 1.00 86.75 109 LEU A CA 1
ATOM 873 C C . LEU A 1 109 ? 13.759 -4.889 -6.091 1.00 86.75 109 LEU A C 1
ATOM 875 O O . LEU A 1 109 ? 12.594 -4.500 -6.094 1.00 86.75 109 LEU A O 1
ATOM 879 N N . ILE A 1 110 ? 14.792 -4.058 -5.939 1.00 88.25 110 ILE A N 1
ATOM 880 C CA . ILE A 1 110 ? 14.668 -2.607 -5.755 1.00 88.25 110 ILE A CA 1
ATOM 881 C C . ILE A 1 110 ? 14.022 -1.968 -6.986 1.00 88.25 110 ILE A C 1
ATOM 883 O O . ILE A 1 110 ? 13.083 -1.190 -6.833 1.00 88.25 110 ILE A O 1
ATOM 887 N N . ILE A 1 111 ? 14.458 -2.335 -8.196 1.00 89.12 111 ILE A N 1
ATOM 888 C CA . ILE A 1 111 ? 13.850 -1.851 -9.447 1.00 89.12 111 ILE A CA 1
ATOM 889 C C . ILE A 1 111 ? 12.368 -2.256 -9.502 1.00 89.12 111 ILE A C 1
ATOM 891 O O . ILE A 1 111 ? 11.502 -1.418 -9.751 1.00 89.12 111 ILE A O 1
ATOM 895 N N . SER A 1 112 ? 12.049 -3.509 -9.167 1.00 90.00 112 SER A N 1
ATOM 896 C CA . SER A 1 112 ? 10.668 -4.015 -9.166 1.00 90.00 112 SER A CA 1
ATOM 897 C C . SER A 1 112 ? 9.760 -3.414 -8.072 1.00 90.00 112 SER A C 1
ATOM 899 O O . SER A 1 112 ? 8.535 -3.564 -8.109 1.00 90.00 112 SER A O 1
ATOM 901 N N . ALA A 1 113 ? 10.338 -2.736 -7.077 1.00 89.12 113 ALA A N 1
ATOM 902 C CA . ALA A 1 113 ? 9.602 -2.110 -5.981 1.00 89.12 113 ALA A CA 1
ATOM 903 C C . ALA A 1 113 ? 9.132 -0.680 -6.302 1.00 89.12 113 ALA A C 1
ATOM 905 O O . ALA A 1 113 ? 8.300 -0.148 -5.570 1.00 89.12 113 ALA A O 1
ATOM 906 N N . VAL A 1 114 ? 9.626 -0.068 -7.386 1.00 87.62 114 VAL A N 1
ATOM 907 C CA . VAL A 1 114 ? 9.322 1.329 -7.750 1.00 87.62 114 VAL A CA 1
ATOM 908 C C . VAL A 1 114 ? 7.846 1.517 -8.110 1.00 87.62 114 VAL A C 1
ATOM 910 O O . VAL A 1 114 ? 7.176 2.400 -7.576 1.00 87.62 114 VAL A O 1
ATOM 913 N N . SER A 1 115 ? 7.319 0.682 -9.007 1.00 87.44 115 SER A N 1
ATOM 914 C CA . SER A 1 115 ? 5.918 0.712 -9.434 1.00 87.44 115 SER A CA 1
ATOM 915 C C . SER A 1 115 ? 5.478 -0.660 -9.946 1.00 87.44 115 SER A C 1
ATOM 917 O O . SER A 1 115 ? 6.307 -1.529 -10.223 1.00 87.44 115 SER A O 1
ATOM 919 N N . THR A 1 116 ? 4.168 -0.866 -10.104 1.00 87.38 116 THR A N 1
ATOM 920 C CA . THR A 1 116 ? 3.638 -2.083 -10.743 1.00 87.38 116 THR A CA 1
ATOM 921 C C . THR A 1 116 ? 4.164 -2.235 -12.169 1.00 87.38 116 THR A C 1
ATOM 923 O O . THR A 1 116 ? 4.605 -3.314 -12.540 1.00 87.38 116 THR A O 1
ATOM 926 N N . ARG A 1 117 ? 4.250 -1.138 -12.930 1.00 89.06 117 ARG A N 1
ATOM 927 C CA . ARG A 1 117 ? 4.783 -1.159 -14.295 1.00 89.06 117 ARG A CA 1
ATOM 928 C C . ARG A 1 117 ? 6.253 -1.575 -14.345 1.00 89.06 117 ARG A C 1
ATOM 930 O O . ARG A 1 117 ? 6.634 -2.375 -15.195 1.00 89.06 117 ARG A O 1
ATOM 937 N N . TRP A 1 118 ? 7.074 -1.050 -13.436 1.00 91.94 118 TRP A N 1
ATOM 938 C CA . TRP A 1 118 ? 8.485 -1.427 -13.349 1.00 91.94 118 TRP A CA 1
ATOM 939 C C . TRP A 1 118 ? 8.639 -2.891 -12.961 1.00 91.94 118 TRP A C 1
ATOM 941 O O . TRP A 1 118 ? 9.474 -3.575 -13.538 1.00 91.94 118 TRP A O 1
ATOM 951 N N . ARG A 1 119 ? 7.789 -3.397 -12.062 1.00 92.69 119 ARG A N 1
ATOM 952 C CA . ARG A 1 119 ? 7.742 -4.822 -11.718 1.00 92.69 119 ARG A CA 1
ATOM 953 C C . ARG A 1 119 ? 7.454 -5.699 -12.930 1.00 92.69 119 ARG A C 1
ATOM 955 O O . ARG A 1 119 ? 8.201 -6.643 -13.166 1.00 92.69 119 ARG A O 1
ATOM 962 N N . ASP A 1 120 ? 6.430 -5.363 -13.710 1.00 91.75 120 ASP A N 1
ATOM 963 C CA . ASP A 1 120 ? 6.050 -6.130 -14.901 1.00 91.75 120 ASP A CA 1
ATOM 964 C C . ASP A 1 120 ? 7.182 -6.147 -15.938 1.00 91.75 120 ASP A C 1
ATOM 966 O O . ASP A 1 120 ? 7.513 -7.195 -16.495 1.00 91.75 120 ASP A O 1
ATOM 970 N N . LEU A 1 121 ? 7.829 -4.997 -16.155 1.00 92.06 121 LEU A N 1
ATOM 971 C CA . LEU A 1 121 ? 8.993 -4.877 -17.035 1.00 92.06 121 LEU A CA 1
ATOM 972 C C . LEU A 1 121 ? 10.189 -5.675 -16.510 1.00 92.06 121 LEU A C 1
ATOM 974 O O . LEU A 1 121 ? 10.830 -6.394 -17.276 1.00 92.06 121 LEU A O 1
ATOM 978 N N . SER A 1 122 ? 10.477 -5.594 -15.209 1.00 92.06 122 SER A N 1
ATOM 979 C CA . SER A 1 122 ? 11.558 -6.357 -14.592 1.00 92.06 122 SER A CA 1
ATOM 980 C C . SER A 1 122 ? 11.327 -7.860 -14.724 1.00 92.06 122 SER A C 1
ATOM 982 O O . SER A 1 122 ? 12.247 -8.576 -15.105 1.00 92.06 122 SER A O 1
ATOM 984 N N . TYR A 1 123 ? 10.114 -8.354 -14.462 1.00 91.69 123 TYR A N 1
ATOM 985 C CA . TYR A 1 123 ? 9.770 -9.772 -14.634 1.00 91.69 123 TYR A CA 1
ATOM 986 C C . TYR A 1 123 ? 9.819 -10.217 -16.095 1.00 91.69 123 TYR A C 1
ATOM 988 O O . TYR A 1 123 ? 10.248 -11.332 -16.381 1.00 91.69 123 TYR A O 1
ATOM 996 N N . SER A 1 124 ? 9.477 -9.325 -17.023 1.00 91.75 124 SER A N 1
ATOM 997 C CA . SER A 1 124 ? 9.585 -9.573 -18.464 1.00 91.75 124 SER A CA 1
ATOM 998 C C . SER A 1 124 ? 11.017 -9.458 -19.003 1.00 91.75 124 SER A C 1
ATOM 1000 O O . SER A 1 124 ? 11.231 -9.672 -20.193 1.00 91.75 124 SER A O 1
ATOM 1002 N N . THR A 1 125 ? 12.005 -9.140 -18.156 1.00 91.62 125 THR A N 1
ATOM 1003 C CA . THR A 1 125 ? 13.423 -9.024 -18.531 1.00 91.62 125 THR A CA 1
ATOM 1004 C C . THR A 1 125 ? 14.244 -10.118 -17.827 1.00 91.62 125 THR A C 1
ATOM 1006 O O . THR A 1 125 ? 14.855 -9.856 -16.787 1.00 91.62 125 THR A O 1
ATOM 1009 N N . PRO A 1 126 ? 14.312 -11.354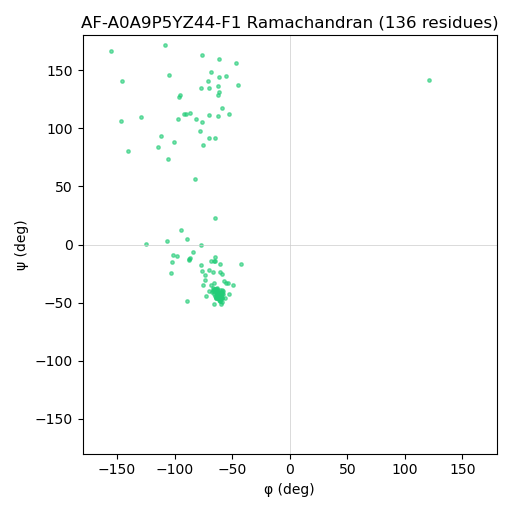 -18.372 1.00 89.56 126 PRO A N 1
ATOM 1010 C CA . PRO A 1 126 ? 14.975 -12.493 -17.723 1.00 89.56 126 PRO A CA 1
ATOM 1011 C C . PRO A 1 126 ? 16.426 -12.224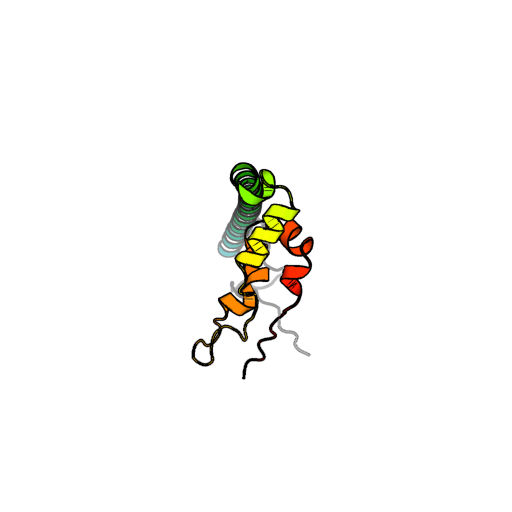 -17.314 1.00 89.56 126 PRO A C 1
ATOM 1013 O O . PRO A 1 126 ? 16.881 -12.700 -16.279 1.00 89.56 126 PRO A O 1
ATOM 1016 N N . ARG A 1 127 ? 17.139 -11.401 -18.093 1.00 87.38 127 ARG A N 1
ATOM 1017 C CA . ARG A 1 127 ? 18.545 -11.051 -17.851 1.00 87.38 127 ARG A CA 1
ATOM 1018 C C . ARG A 1 127 ? 18.789 -10.382 -16.494 1.00 87.38 127 ARG A C 1
ATOM 1020 O O . ARG A 1 127 ? 19.885 -10.532 -15.965 1.00 87.38 127 ARG A O 1
ATOM 1027 N N . LEU A 1 128 ? 17.788 -9.718 -15.903 1.00 86.38 128 LEU A N 1
ATOM 1028 C CA . LEU A 1 128 ? 17.897 -9.130 -14.558 1.00 86.38 128 LEU A CA 1
ATOM 1029 C C . LEU A 1 128 ? 17.956 -10.189 -13.450 1.00 86.38 128 LEU A C 1
ATOM 1031 O O . LEU A 1 128 ? 18.441 -9.906 -12.360 1.00 86.38 128 LEU A O 1
ATOM 1035 N N . TRP A 1 129 ? 17.465 -11.399 -13.718 1.00 86.19 129 TRP A N 1
ATOM 1036 C CA . TRP A 1 129 ? 17.305 -12.473 -12.732 1.00 86.19 129 TRP A CA 1
ATOM 1037 C C . TRP A 1 129 ? 18.337 -13.590 -12.891 1.00 86.19 129 TRP A C 1
ATOM 1039 O O . TRP A 1 129 ? 18.301 -14.566 -12.148 1.00 86.19 129 TRP A O 1
ATOM 1049 N N . ASN A 1 130 ? 19.280 -13.444 -13.827 1.00 80.44 130 ASN A N 1
ATOM 1050 C CA . ASN A 1 130 ? 20.341 -14.427 -14.066 1.00 80.44 130 ASN A CA 1
ATOM 1051 C C . ASN A 1 130 ? 21.243 -14.647 -12.840 1.00 80.44 130 ASN A C 1
ATOM 1053 O O . ASN A 1 130 ? 21.875 -15.694 -12.726 1.00 80.44 130 ASN A O 1
ATOM 1057 N N . ILE A 1 131 ? 21.321 -13.665 -11.937 1.00 73.31 131 ILE A N 1
ATOM 1058 C CA . ILE A 1 131 ? 22.093 -13.746 -10.700 1.00 73.31 131 ILE A CA 1
ATOM 1059 C C . ILE A 1 131 ? 21.176 -13.344 -9.546 1.00 73.31 131 ILE A C 1
ATOM 1061 O O . ILE A 1 131 ? 20.824 -12.176 -9.395 1.00 73.31 131 ILE A O 1
ATOM 1065 N N . LEU A 1 132 ? 20.805 -14.322 -8.720 1.00 72.00 132 LEU A N 1
ATOM 1066 C CA . LEU A 1 132 ? 20.071 -14.112 -7.474 1.00 72.00 132 LEU A CA 1
ATOM 1067 C C . LEU A 1 132 ? 20.989 -14.445 -6.293 1.00 72.00 132 LEU A C 1
ATOM 1069 O O . LEU A 1 132 ? 21.115 -15.607 -5.908 1.00 72.00 132 LEU A O 1
ATOM 1073 N N . PRO A 1 133 ? 21.678 -13.441 -5.735 1.00 66.06 133 PRO A N 1
ATOM 1074 C CA . PRO A 1 133 ? 22.587 -13.639 -4.621 1.00 66.06 133 PRO A CA 1
ATOM 1075 C C . PRO A 1 133 ? 21.787 -13.974 -3.361 1.00 66.06 133 PRO A C 1
ATOM 1077 O O . PRO A 1 133 ? 21.071 -13.139 -2.806 1.00 66.06 133 PRO A O 1
ATOM 1080 N N . LEU A 1 134 ? 21.919 -15.212 -2.896 1.00 66.44 134 LEU A N 1
ATOM 1081 C CA . LEU A 1 134 ? 21.358 -15.633 -1.622 1.00 66.44 134 LEU A CA 1
ATOM 1082 C C . LEU A 1 134 ? 22.306 -15.191 -0.510 1.00 66.44 134 LEU A C 1
ATOM 1084 O O . LEU A 1 134 ? 23.399 -15.730 -0.350 1.00 66.44 134 LEU A O 1
ATOM 1088 N N . TYR A 1 135 ? 21.892 -14.187 0.259 1.00 65.06 135 TYR A N 1
ATOM 1089 C CA . TYR A 1 135 ? 22.582 -13.845 1.494 1.00 65.06 135 TYR A CA 1
ATOM 1090 C C . TYR A 1 135 ? 22.166 -14.842 2.579 1.00 65.06 135 TYR A C 1
ATOM 1092 O O . TYR A 1 135 ? 21.116 -14.686 3.201 1.00 65.06 135 TYR A O 1
ATOM 1100 N N . SER A 1 136 ? 22.980 -15.870 2.811 1.00 62.81 136 SER A N 1
ATOM 1101 C CA . SER A 1 136 ? 22.932 -16.617 4.066 1.00 62.81 136 SER A CA 1
ATOM 1102 C C . SER A 1 136 ? 23.619 -15.760 5.130 1.00 62.81 136 SER A C 1
ATOM 1104 O O . SER A 1 136 ? 24.839 -15.581 5.093 1.00 62.81 136 SER A O 1
ATOM 1106 N N . GLY A 1 137 ? 22.839 -15.157 6.027 1.00 61.84 137 GLY A N 1
ATOM 1107 C CA . GLY A 1 137 ? 23.402 -14.512 7.214 1.00 61.84 137 GLY A CA 1
ATOM 1108 C C . GLY A 1 137 ? 24.134 -15.530 8.105 1.00 61.84 137 GLY A C 1
ATOM 1109 O O . GLY A 1 137 ? 23.888 -16.729 7.956 1.00 61.84 137 GLY A O 1
ATOM 1110 N N . PRO A 1 138 ? 25.045 -15.081 8.986 1.00 56.34 138 PRO A N 1
ATOM 1111 C CA . PRO A 1 138 ? 25.504 -15.897 10.107 1.00 56.34 138 PRO A CA 1
ATOM 1112 C C . PRO A 1 138 ? 24.376 -16.154 11.115 1.00 56.34 138 PRO A C 1
ATOM 1114 O O . PRO A 1 138 ? 23.468 -15.293 11.221 1.00 56.34 138 PRO A O 1
#

Nearest PDB structures (foldseek):
  9had-assembly2_B  TM=2.438E-01  e=2.580E+00  Dermatophagoides farinae

Foldseek 3Di:
DDDDQDDDPPDPDDDDDNDDQDLVDPPGDPVSVVVVVVVVVVVVVVVVVVVVVVVVVVVVQVCCVVPVCLLPVDDLVVSLVVLCVQAPLDPPVCDPPRDQDPCNLCSLVVQLVPHVSSVVSSVVNVSNVPDRDDDPDD

Radius of gyration: 29.27 Å; Cα contacts (8 Å, |Δi|>4): 71; chains: 1; bounding box: 70×39×69 Å

Solvent-accessible surface area (backbone atoms only — not comparable to full-atom values): 8625 Å² total; per-residue (Å²): 138,87,80,80,79,89,68,60,96,86,55,96,75,84,83,92,64,98,66,74,85,48,51,89,44,93,84,38,53,68,69,49,34,52,48,50,52,50,53,52,49,54,50,52,53,50,52,53,50,53,53,50,50,52,52,50,54,52,50,50,51,52,51,45,68,76,65,37,65,54,72,73,72,39,60,67,69,56,42,33,51,50,52,47,70,74,33,80,90,45,79,78,71,43,48,102,86,47,78,78,48,73,66,66,59,38,35,60,59,55,53,33,66,74,39,72,62,40,26,54,43,48,70,74,27,64,80,56,62,76,68,78,68,79,82,78,74,134

Organism: NCBI:txid109636

Sequence (138 aa):
MSSDPKRCRYCDYPPEGDTLCNPTDPNACEPCKRLFEIEAEVKEIRMTLVDKERERQKLKSQVNEQHDKLGHRLPPEIAGKIFELCIPGNLFDLGYYSRPSRSTFCSPLIISAVSTRWRDLSYSTPRLWNILPLYSGP

Mean predicted aligned error: 12.91 Å

pLDDT: mean 77.72, std 16.98, range [36.66, 98.56]

Secondary structure (DSSP, 8-state):
--------TT-----SSS----TTSTT--HHHHHHHHHHHHHHHHHHHHHHHHHHHHHHHHHHHHHH-TTTTTS-HHHHHHHHHHHS-S-TTTS-TT-PPPHHHHTHHHHHHTS-HHHHHHHHT-GGGGS--------